Protein AF-A0A164C730-F1 (afdb_monomer)

Mean predicted aligned error: 3.64 Å

Structure (mmCIF, N/CA/C/O backbone):
data_AF-A0A164C730-F1
#
_entry.id   AF-A0A164C730-F1
#
loop_
_atom_site.group_PDB
_atom_site.id
_atom_site.type_symbol
_atom_site.label_atom_id
_atom_site.label_alt_id
_atom_site.label_comp_id
_atom_site.label_asym_id
_atom_site.label_entity_id
_atom_site.label_seq_id
_atom_site.pdbx_PDB_ins_code
_atom_site.Cartn_x
_atom_site.Cartn_y
_atom_site.Cartn_z
_atom_site.occupancy
_atom_site.B_iso_or_equiv
_atom_site.auth_seq_id
_atom_site.auth_comp_id
_atom_site.auth_asym_id
_atom_site.auth_atom_id
_atom_site.pdbx_PDB_model_num
ATOM 1 N N . MET A 1 1 ? 23.779 -4.134 -25.413 1.00 82.44 1 MET A N 1
ATOM 2 C CA . MET A 1 1 ? 23.782 -3.613 -24.027 1.00 82.44 1 MET A CA 1
ATOM 3 C C . MET A 1 1 ? 22.858 -2.410 -23.864 1.00 82.44 1 MET A C 1
ATOM 5 O O . MET A 1 1 ? 21.859 -2.561 -23.184 1.00 82.44 1 MET A O 1
ATOM 9 N N . MET A 1 2 ? 23.095 -1.268 -24.527 1.00 93.50 2 MET A N 1
ATOM 10 C CA . MET A 1 2 ? 22.232 -0.072 -24.389 1.00 93.50 2 MET A CA 1
ATOM 11 C C . MET A 1 2 ? 20.750 -0.304 -24.746 1.00 93.50 2 MET A C 1
ATOM 13 O O . MET A 1 2 ? 19.883 0.192 -24.042 1.00 93.50 2 MET A O 1
ATOM 17 N N . VAL A 1 3 ? 20.450 -1.098 -25.783 1.00 96.06 3 VAL A N 1
ATOM 18 C CA . VAL A 1 3 ? 19.060 -1.425 -26.175 1.00 96.06 3 VAL A CA 1
ATOM 19 C C . VAL A 1 3 ? 18.321 -2.223 -25.095 1.00 96.06 3 VAL A C 1
ATOM 21 O O . VAL A 1 3 ? 17.157 -1.949 -24.820 1.00 96.06 3 VAL A O 1
ATOM 24 N N . ALA A 1 4 ? 19.003 -3.181 -24.460 1.00 95.25 4 ALA A N 1
ATOM 25 C CA . ALA A 1 4 ? 18.428 -3.951 -23.359 1.00 95.25 4 ALA A CA 1
ATOM 26 C C . ALA A 1 4 ? 18.148 -3.036 -22.157 1.00 95.25 4 ALA A C 1
ATOM 28 O O . ALA A 1 4 ? 17.017 -2.976 -21.700 1.00 95.25 4 ALA A O 1
ATOM 29 N N . ALA A 1 5 ? 19.120 -2.207 -21.761 1.00 95.81 5 ALA A N 1
ATOM 30 C CA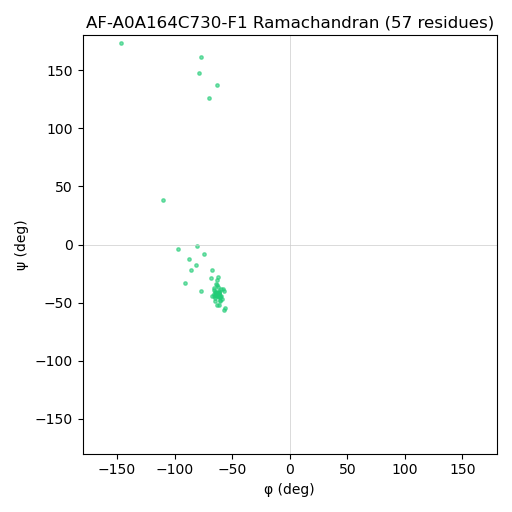 . ALA A 1 5 ? 18.940 -1.246 -20.672 1.00 95.81 5 ALA A CA 1
ATOM 31 C C . ALA A 1 5 ? 17.812 -0.226 -20.937 1.00 95.81 5 ALA A C 1
ATOM 33 O O . ALA A 1 5 ? 17.058 0.117 -20.030 1.00 95.81 5 ALA A O 1
ATOM 34 N N . ALA A 1 6 ? 17.666 0.249 -22.178 1.00 96.19 6 ALA A N 1
ATOM 35 C CA . ALA A 1 6 ? 16.564 1.131 -22.562 1.00 96.19 6 ALA A CA 1
ATOM 36 C C . ALA A 1 6 ? 15.201 0.423 -22.473 1.00 96.19 6 ALA A C 1
ATOM 38 O O . ALA A 1 6 ? 14.218 1.028 -22.052 1.00 96.19 6 ALA A O 1
ATOM 39 N N . THR A 1 7 ? 15.156 -0.862 -22.834 1.00 96.69 7 THR A N 1
ATOM 40 C CA . THR A 1 7 ? 13.955 -1.701 -22.715 1.00 96.69 7 THR A CA 1
ATOM 41 C C . THR A 1 7 ? 13.595 -1.936 -21.250 1.00 96.69 7 THR A C 1
ATOM 43 O O . THR A 1 7 ? 12.438 -1.780 -20.872 1.00 96.69 7 THR A O 1
ATOM 46 N N . ASP A 1 8 ? 14.585 -2.237 -20.410 1.00 95.81 8 ASP A N 1
ATOM 47 C CA . ASP A 1 8 ? 14.393 -2.405 -18.970 1.00 95.81 8 ASP A CA 1
ATOM 48 C C . ASP A 1 8 ? 13.824 -1.124 -18.347 1.00 95.81 8 ASP A 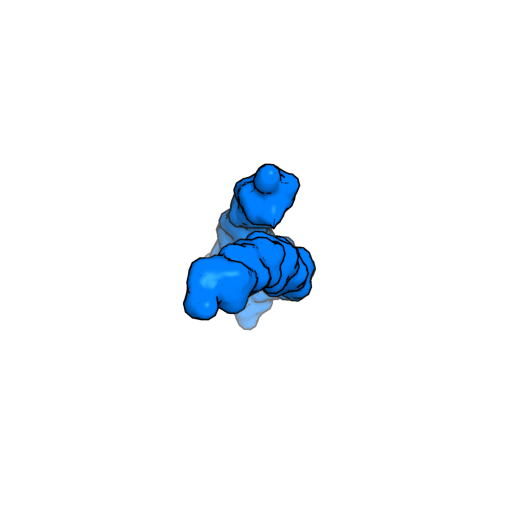C 1
ATOM 50 O O . ASP A 1 8 ? 12.812 -1.174 -17.650 1.00 95.81 8 ASP A O 1
ATOM 54 N N . LEU A 1 9 ? 14.399 0.042 -18.672 1.00 94.62 9 LEU A N 1
ATOM 55 C CA . LEU A 1 9 ? 13.906 1.334 -18.186 1.00 94.62 9 LEU A CA 1
ATOM 56 C C . LEU A 1 9 ? 12.467 1.620 -18.639 1.00 94.62 9 LEU A C 1
ATOM 58 O O . LEU A 1 9 ? 11.658 2.082 -17.833 1.00 94.62 9 LEU A O 1
ATOM 62 N N . ALA A 1 10 ? 12.128 1.310 -19.894 1.00 96.06 10 ALA A N 1
ATOM 63 C CA . ALA A 1 10 ? 10.770 1.465 -20.415 1.00 96.06 10 ALA A CA 1
ATOM 64 C C . ALA A 1 10 ? 9.745 0.586 -19.674 1.00 96.06 10 ALA A C 1
ATOM 66 O O . ALA A 1 10 ? 8.580 0.963 -19.572 1.00 96.06 10 ALA A O 1
ATOM 67 N N . ASN A 1 11 ? 10.177 -0.549 -19.116 1.00 96.00 11 ASN A N 1
ATOM 68 C CA . ASN A 1 11 ? 9.318 -1.469 -18.373 1.00 96.00 11 ASN A CA 1
ATOM 69 C C . ASN A 1 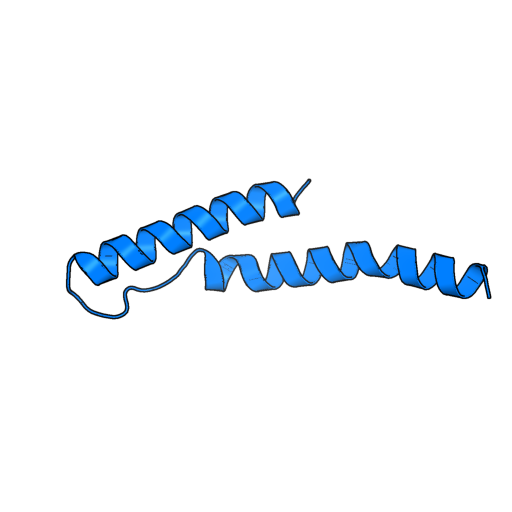11 ? 9.156 -1.105 -16.886 1.00 96.00 11 ASN A C 1
ATOM 71 O O . ASN A 1 11 ? 8.159 -1.499 -16.276 1.00 96.00 11 ASN A O 1
ATOM 75 N N . ILE A 1 12 ? 10.080 -0.340 -16.291 1.00 95.00 12 ILE A N 1
ATOM 76 C CA . ILE A 1 12 ? 10.016 0.041 -14.867 1.00 95.00 12 ILE A CA 1
ATOM 77 C C . ILE A 1 12 ? 8.761 0.867 -14.564 1.00 95.00 12 ILE A C 1
ATOM 79 O O . ILE A 1 12 ? 8.009 0.511 -13.660 1.00 95.00 12 ILE A O 1
ATOM 83 N N . GLY A 1 13 ? 8.507 1.940 -15.320 1.00 92.62 13 GLY A N 1
ATOM 84 C CA . GLY A 1 13 ? 7.364 2.835 -15.080 1.00 92.62 13 GLY A CA 1
ATOM 85 C C . GLY A 1 13 ? 6.010 2.107 -15.074 1.00 92.62 13 GLY A C 1
ATOM 86 O O . GLY A 1 13 ? 5.296 2.171 -14.071 1.00 92.62 13 GLY A O 1
ATOM 87 N N . PRO A 1 14 ? 5.673 1.348 -16.135 1.00 94.38 14 PRO A N 1
ATOM 88 C CA . PRO A 1 14 ? 4.462 0.529 -16.180 1.00 94.38 14 PRO A CA 1
ATOM 89 C C . PRO A 1 14 ? 4.371 -0.492 -15.041 1.00 94.38 14 PRO A C 1
ATOM 91 O O . PRO A 1 14 ? 3.302 -0.668 -14.461 1.00 94.38 14 PRO A O 1
ATOM 94 N N . THR A 1 15 ? 5.487 -1.134 -14.680 1.00 96.00 15 THR A N 1
ATOM 95 C CA . THR A 1 15 ? 5.523 -2.113 -13.580 1.00 96.00 15 THR A CA 1
ATOM 96 C C . THR A 1 15 ? 5.199 -1.459 -12.237 1.00 96.00 15 THR A C 1
ATOM 98 O O . THR A 1 15 ? 4.392 -1.985 -11.470 1.00 96.00 15 THR A O 1
ATOM 101 N N . VAL A 1 16 ? 5.779 -0.286 -11.962 1.00 93.94 16 VAL A N 1
ATOM 102 C CA . VAL A 1 16 ? 5.513 0.487 -10.739 1.00 93.94 16 VAL A CA 1
ATOM 103 C C . VAL A 1 16 ? 4.067 0.983 -10.708 1.00 93.94 16 VAL A C 1
ATOM 105 O O . VAL A 1 16 ? 3.404 0.861 -9.681 1.00 93.94 16 VAL A O 1
ATOM 108 N N . SER A 1 17 ? 3.545 1.479 -11.833 1.00 93.25 17 SER A N 1
ATOM 109 C CA . SER A 1 17 ? 2.150 1.920 -11.939 1.00 93.25 17 SER A CA 1
ATOM 110 C C . SER A 1 17 ? 1.167 0.776 -11.662 1.00 93.25 17 SER A C 1
ATOM 112 O O . SER A 1 17 ? 0.246 0.929 -10.858 1.00 93.25 17 SER A O 1
ATOM 114 N N . ALA A 1 18 ? 1.404 -0.405 -12.244 1.00 94.56 18 ALA A N 1
ATOM 115 C CA . ALA A 1 18 ? 0.582 -1.588 -12.007 1.00 94.56 18 ALA A CA 1
ATOM 116 C C . ALA A 1 18 ? 0.623 -2.038 -10.537 1.00 94.56 18 ALA A C 1
ATOM 118 O O . ALA A 1 18 ? -0.416 -2.358 -9.957 1.00 94.56 18 ALA A O 1
ATOM 119 N N . ALA A 1 19 ? 1.805 -2.019 -9.913 1.00 95.19 19 ALA A N 1
ATOM 120 C CA . ALA A 1 19 ? 1.958 -2.338 -8.497 1.00 95.19 19 ALA A CA 1
ATOM 121 C C . ALA A 1 19 ? 1.225 -1.330 -7.591 1.00 95.19 19 ALA A C 1
ATOM 123 O O . ALA A 1 19 ? 0.521 -1.738 -6.666 1.00 95.19 19 ALA A O 1
ATOM 124 N N . ASN A 1 20 ? 1.325 -0.028 -7.884 1.00 94.06 20 ASN A N 1
ATOM 125 C CA . ASN A 1 20 ? 0.609 1.020 -7.151 1.00 94.06 20 ASN A CA 1
ATOM 126 C C . ASN A 1 20 ? -0.910 0.848 -7.250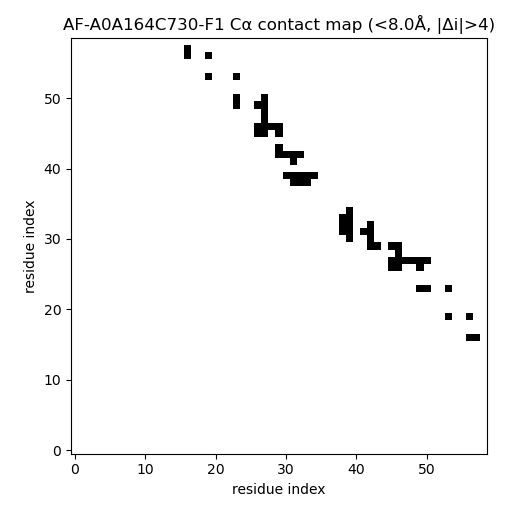 1.00 94.06 20 ASN A C 1
ATOM 128 O O . ASN A 1 20 ? -1.597 0.903 -6.227 1.00 94.06 20 ASN A O 1
ATOM 132 N N . ALA A 1 21 ? -1.424 0.580 -8.453 1.00 93.50 21 ALA A N 1
ATOM 133 C CA . ALA A 1 21 ? -2.847 0.343 -8.677 1.00 93.50 21 ALA A CA 1
ATOM 134 C C . ALA A 1 21 ? -3.353 -0.885 -7.900 1.00 93.50 21 ALA A C 1
ATOM 136 O O . ALA A 1 21 ? -4.407 -0.824 -7.267 1.00 93.50 21 ALA A O 1
ATOM 137 N N . ALA A 1 22 ? -2.583 -1.978 -7.885 1.00 95.56 22 ALA A N 1
ATOM 138 C CA . ALA A 1 22 ? -2.919 -3.177 -7.116 1.00 95.56 22 ALA A CA 1
ATOM 139 C C . ALA A 1 22 ? -2.941 -2.922 -5.595 1.00 95.56 22 ALA A C 1
ATOM 141 O O . ALA A 1 22 ? -3.756 -3.505 -4.880 1.00 95.56 22 ALA A O 1
ATOM 142 N N . ALA A 1 23 ? -2.076 -2.035 -5.097 1.00 95.38 23 ALA A N 1
ATOM 143 C CA . ALA A 1 23 ? -1.998 -1.683 -3.681 1.00 95.38 23 ALA A CA 1
ATOM 144 C C . ALA A 1 23 ? -3.053 -0.655 -3.231 1.00 95.38 23 ALA A C 1
ATOM 146 O O . ALA A 1 23 ? -3.302 -0.531 -2.030 1.00 95.38 23 ALA A O 1
ATOM 147 N N . ALA A 1 24 ? -3.684 0.078 -4.154 1.00 94.88 24 ALA A N 1
ATOM 148 C CA . ALA A 1 24 ? -4.560 1.207 -3.836 1.00 94.88 24 ALA A CA 1
ATOM 149 C C . ALA A 1 24 ? -5.730 0.833 -2.913 1.00 94.88 24 ALA A C 1
ATOM 151 O O . ALA A 1 24 ? -5.878 1.397 -1.830 1.00 94.88 24 ALA A O 1
ATOM 152 N N . ALA A 1 25 ? -6.538 -0.150 -3.310 1.00 93.56 25 ALA A N 1
ATOM 153 C CA . ALA A 1 25 ? -7.696 -0.586 -2.533 1.00 93.56 25 ALA A CA 1
ATOM 154 C C . ALA A 1 25 ? -7.337 -1.165 -1.145 1.00 93.56 25 ALA A C 1
ATOM 156 O O . ALA A 1 25 ? -7.896 -0.686 -0.156 1.00 93.56 25 ALA A O 1
ATOM 157 N N . PRO A 1 26 ? -6.414 -2.143 -1.012 1.00 95.44 26 PRO A N 1
ATOM 158 C CA . PRO A 1 26 ? -6.115 -2.742 0.292 1.00 95.44 26 PRO A CA 1
ATOM 159 C C . PRO A 1 26 ? -5.440 -1.779 1.280 1.00 95.44 26 PRO A C 1
ATOM 161 O O . PRO A 1 26 ? -5.524 -2.003 2.484 1.00 95.44 26 PRO A O 1
ATOM 164 N N . THR A 1 27 ? -4.787 -0.712 0.804 1.00 95.31 27 THR A N 1
ATOM 165 C CA . THR A 1 27 ? -4.140 0.282 1.680 1.00 95.31 27 THR A CA 1
ATOM 166 C C . THR A 1 27 ? -5.058 1.443 2.063 1.00 95.31 27 THR A C 1
ATOM 168 O O . THR A 1 27 ? -4.961 1.943 3.181 1.00 95.31 27 THR A O 1
ATOM 171 N N . ALA A 1 28 ? -5.971 1.855 1.178 1.00 94.94 28 ALA A N 1
ATOM 172 C CA . ALA A 1 28 ? -6.914 2.947 1.436 1.00 94.94 28 ALA A CA 1
ATOM 173 C C . ALA A 1 28 ? -8.215 2.502 2.131 1.00 94.94 28 ALA A C 1
ATOM 175 O O . ALA A 1 28 ? -8.983 3.350 2.580 1.00 94.94 28 ALA A O 1
ATOM 176 N N . GLY A 1 29 ? -8.479 1.194 2.198 1.00 91.88 29 GLY A N 1
ATOM 177 C CA . GLY A 1 29 ? -9.642 0.594 2.859 1.00 91.88 29 GLY A CA 1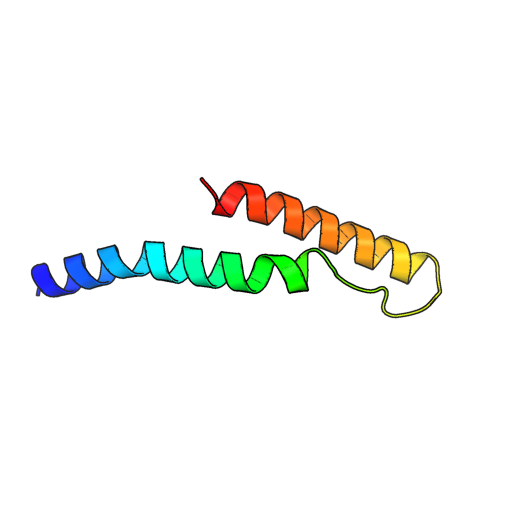
ATOM 178 C C . GLY A 1 29 ? -9.287 -0.172 4.134 1.00 91.88 29 GLY A C 1
ATOM 179 O O . GLY A 1 29 ? -9.832 -1.252 4.361 1.00 91.88 29 GLY A O 1
ATOM 180 N N . LEU A 1 30 ? -8.336 0.326 4.931 1.00 95.00 30 LEU A N 1
ATOM 181 C CA . LEU A 1 30 ? -7.833 -0.389 6.103 1.00 95.00 30 LEU A CA 1
ATOM 182 C C . LEU A 1 30 ? -8.894 -0.453 7.213 1.00 95.00 30 LEU A C 1
ATOM 184 O O . LEU A 1 30 ? -9.414 0.570 7.656 1.00 95.00 30 LEU A O 1
ATOM 188 N N . ALA A 1 31 ? -9.186 -1.660 7.695 1.00 96.44 31 ALA A N 1
ATOM 189 C CA . ALA A 1 31 ? -10.070 -1.863 8.838 1.00 96.44 31 ALA A CA 1
ATOM 190 C C . ALA A 1 31 ? -9.344 -1.594 10.167 1.00 96.44 31 ALA A C 1
ATOM 192 O O . ALA A 1 31 ? -8.151 -1.872 10.304 1.00 96.44 31 ALA A O 1
ATOM 193 N N . ALA A 1 32 ? -10.079 -1.096 11.165 1.00 96.81 32 ALA A N 1
ATOM 194 C CA . ALA A 1 32 ? -9.562 -0.948 12.522 1.00 96.81 32 ALA A CA 1
ATOM 195 C C . ALA A 1 32 ? -9.202 -2.317 13.122 1.00 96.81 32 ALA A C 1
ATOM 197 O O . ALA A 1 32 ? -9.955 -3.282 12.987 1.00 96.81 32 ALA A O 1
ATOM 198 N N . ALA A 1 33 ? -8.053 -2.394 13.799 1.00 96.19 33 ALA A N 1
ATOM 199 C CA . ALA A 1 33 ? -7.566 -3.635 14.406 1.00 96.19 33 ALA A CA 1
ATOM 200 C C . ALA A 1 33 ? -8.430 -4.102 15.593 1.00 96.19 33 ALA A C 1
ATOM 202 O O . ALA A 1 33 ? -8.531 -5.299 15.860 1.00 96.19 33 ALA A O 1
ATOM 203 N N . ALA A 1 34 ? -9.057 -3.156 16.291 1.00 96.81 34 ALA A N 1
ATOM 204 C CA . ALA A 1 34 ? -9.994 -3.378 17.382 1.00 96.81 34 ALA A CA 1
ATOM 205 C C . ALA A 1 34 ? -11.073 -2.278 17.391 1.00 96.81 34 ALA A C 1
ATOM 207 O O . ALA A 1 34 ? -11.018 -1.326 16.613 1.00 96.81 34 ALA A O 1
ATOM 208 N N . ALA A 1 35 ? -12.081 -2.437 18.253 1.00 97.00 35 ALA A N 1
ATOM 209 C CA . ALA A 1 35 ? -13.244 -1.546 18.329 1.00 97.00 35 ALA A CA 1
ATOM 210 C C . ALA A 1 35 ? -13.000 -0.247 19.122 1.00 97.00 35 ALA A C 1
ATOM 212 O O . ALA A 1 35 ? -13.915 0.559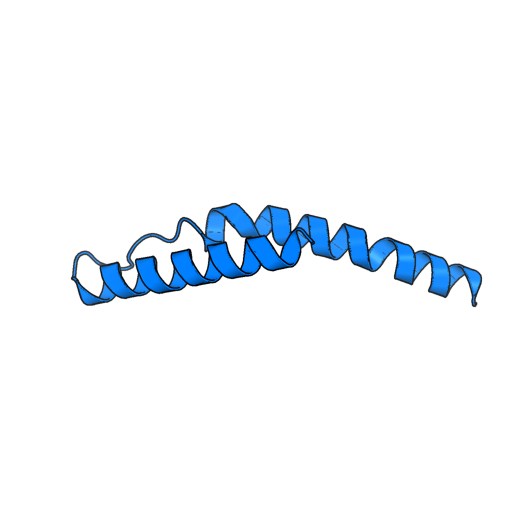 19.274 1.00 97.00 35 ALA A O 1
ATOM 213 N N . ASP A 1 36 ? -11.804 -0.061 19.675 1.00 98.38 36 ASP A N 1
ATOM 214 C CA . ASP A 1 36 ? -11.454 1.134 20.429 1.00 98.38 36 ASP A CA 1
ATOM 215 C C . ASP A 1 36 ? -11.164 2.338 19.514 1.00 98.38 36 ASP A C 1
ATOM 217 O O . ASP A 1 36 ? -10.874 2.211 18.321 1.00 98.38 36 ASP A O 1
ATOM 221 N N . GLU A 1 37 ? -11.224 3.530 20.102 1.00 97.94 37 GLU A N 1
ATOM 222 C CA . GLU A 1 37 ? -11.021 4.791 19.389 1.00 97.94 37 GLU A CA 1
ATOM 223 C C . GLU A 1 37 ? -9.604 4.928 18.809 1.00 97.94 37 GLU A C 1
ATOM 225 O O . GLU A 1 37 ? -9.442 5.451 17.706 1.00 97.94 37 GLU A O 1
ATOM 230 N N . VAL A 1 38 ? -8.576 4.416 19.496 1.00 98.06 38 VAL A N 1
ATOM 231 C CA . VAL A 1 38 ? -7.182 4.504 19.030 1.00 98.06 38 VAL A CA 1
ATOM 232 C C . VAL A 1 38 ? -7.012 3.687 17.753 1.00 98.06 38 VAL A C 1
ATOM 234 O O . VAL A 1 38 ? -6.442 4.177 16.777 1.00 98.06 38 VAL A O 1
ATOM 237 N N . SER A 1 39 ? -7.563 2.473 17.720 1.00 98.25 39 SER A N 1
ATOM 238 C CA . SER A 1 39 ? -7.571 1.616 16.533 1.00 98.25 39 SER A CA 1
ATOM 239 C C . SER A 1 39 ? -8.330 2.244 15.363 1.00 98.25 39 SER A C 1
ATOM 241 O O . SER A 1 39 ? 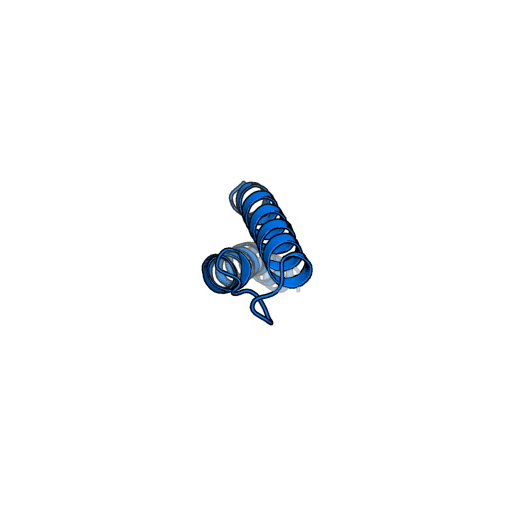-7.867 2.164 14.222 1.00 98.25 39 SER A O 1
ATOM 243 N N . ALA A 1 40 ? -9.466 2.896 15.627 1.00 98.00 40 ALA A N 1
ATOM 244 C CA . ALA A 1 40 ? -10.242 3.592 14.601 1.00 98.00 40 ALA A CA 1
ATOM 245 C C . ALA A 1 40 ? -9.474 4.785 14.006 1.00 98.00 40 ALA A C 1
ATOM 247 O O . ALA A 1 40 ? -9.387 4.923 12.783 1.00 98.00 40 ALA A O 1
ATOM 248 N N . VAL A 1 41 ? -8.862 5.615 14.856 1.00 98.25 41 VAL A N 1
ATOM 249 C CA . VAL A 1 41 ? -8.056 6.769 14.427 1.00 98.25 41 VAL A CA 1
ATOM 250 C C . VAL A 1 41 ? -6.811 6.320 13.666 1.00 98.25 41 VAL A C 1
ATOM 252 O O . VAL A 1 41 ? -6.483 6.908 12.636 1.00 98.25 41 VAL A O 1
ATOM 255 N N . ALA A 1 42 ? -6.140 5.256 14.114 1.00 97.88 42 ALA A N 1
ATOM 256 C CA . ALA A 1 42 ? -4.987 4.704 13.410 1.00 97.88 42 ALA A CA 1
ATOM 257 C C . ALA A 1 42 ? -5.364 4.228 11.997 1.00 97.88 42 ALA A C 1
ATOM 259 O O . ALA A 1 42 ? -4.700 4.600 11.028 1.00 97.88 42 ALA A O 1
ATOM 260 N N . ALA A 1 43 ? -6.456 3.469 11.851 1.00 98.12 43 ALA A N 1
ATOM 261 C CA . ALA A 1 43 ? -6.935 3.016 10.544 1.00 98.12 43 ALA A CA 1
ATOM 262 C C . ALA A 1 43 ? -7.312 4.183 9.616 1.00 98.12 43 ALA A C 1
ATOM 264 O O . ALA A 1 43 ? -6.965 4.169 8.431 1.00 98.12 43 ALA A O 1
ATOM 265 N N . ALA A 1 44 ? -7.957 5.224 10.154 1.00 97.44 44 ALA A N 1
ATOM 266 C CA . ALA A 1 44 ? -8.290 6.433 9.406 1.00 97.44 44 ALA A CA 1
ATOM 267 C C . ALA A 1 44 ? -7.037 7.196 8.941 1.00 97.44 44 ALA A C 1
ATOM 269 O O . ALA A 1 44 ? -6.963 7.601 7.780 1.00 97.44 44 ALA A O 1
ATOM 270 N N . LEU A 1 45 ? -6.028 7.344 9.810 1.00 97.50 45 LEU A N 1
ATOM 271 C CA . LEU A 1 45 ? -4.758 7.997 9.479 1.00 97.50 45 LEU A CA 1
ATOM 272 C C . LEU A 1 45 ? -4.030 7.273 8.340 1.00 97.50 45 LEU A C 1
ATOM 274 O O . LEU A 1 45 ? -3.616 7.909 7.371 1.00 97.50 45 LEU A O 1
ATOM 278 N N . PHE A 1 46 ? -3.895 5.947 8.432 1.00 97.62 46 PHE A N 1
ATOM 279 C CA . PHE A 1 46 ? -3.231 5.164 7.390 1.00 97.62 46 PHE A CA 1
ATOM 280 C C . PHE A 1 46 ? -4.003 5.184 6.070 1.00 97.62 46 PHE A C 1
ATOM 282 O O . PHE A 1 46 ? -3.390 5.328 5.013 1.00 97.62 46 PHE A O 1
ATOM 289 N 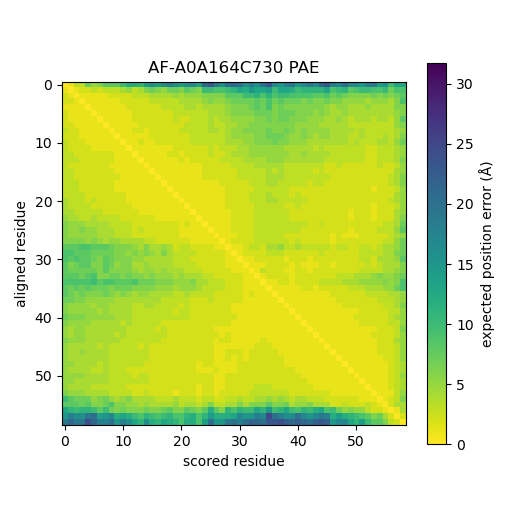N . SER A 1 47 ? -5.335 5.125 6.121 1.00 97.38 47 SER A N 1
ATOM 290 C CA . SER A 1 47 ? -6.174 5.220 4.921 1.00 97.38 47 SER A CA 1
ATOM 291 C C . SER A 1 47 ? -6.034 6.584 4.236 1.00 97.38 47 SER A C 1
ATOM 293 O O . SER A 1 47 ? -5.892 6.650 3.015 1.00 97.38 47 SER A O 1
ATOM 295 N N . ALA A 1 48 ? -5.990 7.677 5.006 1.00 96.62 48 ALA A N 1
ATOM 296 C CA . ALA A 1 48 ? -5.750 9.019 4.475 1.00 96.62 48 ALA A CA 1
ATOM 297 C C . ALA A 1 48 ? -4.350 9.151 3.848 1.00 96.62 48 ALA A C 1
ATOM 299 O O . ALA A 1 48 ? -4.202 9.721 2.765 1.00 96.62 48 ALA A O 1
ATOM 300 N N . TYR A 1 49 ? -3.324 8.578 4.486 1.00 96.88 49 TYR A N 1
ATOM 301 C CA . TYR A 1 49 ? -1.973 8.537 3.925 1.00 96.88 49 TYR A CA 1
ATOM 302 C C . TYR A 1 49 ? -1.924 7.755 2.606 1.00 96.88 49 TYR A C 1
ATOM 304 O O . TYR A 1 49 ? -1.343 8.229 1.629 1.00 96.88 49 TYR A O 1
ATOM 312 N N . ALA A 1 50 ? -2.580 6.593 2.543 1.00 95.94 50 ALA A N 1
ATOM 313 C CA . ALA A 1 50 ? -2.676 5.800 1.323 1.00 95.94 50 ALA A CA 1
ATOM 314 C C . ALA A 1 50 ? -3.356 6.586 0.192 1.00 95.94 50 ALA A C 1
ATOM 316 O O . ALA A 1 50 ? -2.840 6.615 -0.923 1.00 95.94 50 ALA A O 1
ATOM 317 N N . GLN A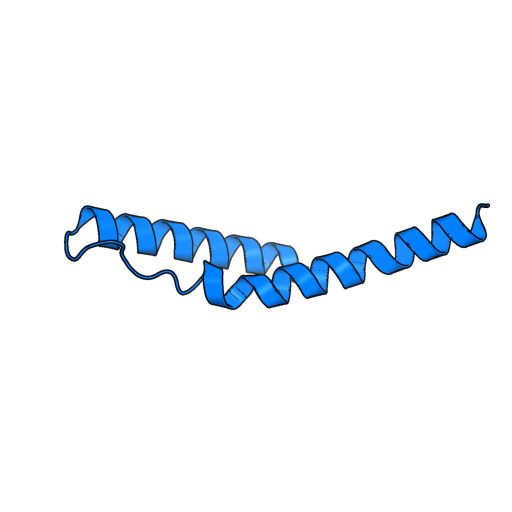 1 51 ? -4.454 7.295 0.471 1.00 95.00 51 GLN A N 1
ATOM 318 C CA . GLN A 1 51 ? -5.120 8.149 -0.519 1.00 95.00 51 GLN A CA 1
ATOM 319 C C . GLN A 1 51 ? -4.202 9.263 -1.035 1.00 95.00 51 GLN A C 1
ATOM 321 O O . GLN A 1 51 ? -4.137 9.480 -2.245 1.00 95.00 51 GLN A O 1
ATOM 326 N N . ALA A 1 52 ? -3.457 9.937 -0.155 1.00 95.00 52 ALA A N 1
ATOM 327 C CA . ALA A 1 52 ? -2.486 10.953 -0.560 1.00 95.00 52 ALA A CA 1
ATOM 328 C C . ALA A 1 52 ? -1.373 10.359 -1.439 1.00 95.00 52 ALA A C 1
ATOM 330 O O . ALA A 1 52 ? -1.023 10.937 -2.465 1.00 95.00 52 ALA A O 1
ATOM 331 N N . HIS A 1 53 ? -0.868 9.172 -1.091 1.00 94.62 53 HIS A N 1
ATOM 332 C CA . HIS A 1 53 ? 0.117 8.459 -1.901 1.00 94.62 53 HIS A CA 1
ATOM 333 C C . HIS A 1 53 ? -0.423 8.101 -3.294 1.00 94.62 53 HIS A C 1
ATOM 335 O O . HIS A 1 53 ? 0.280 8.277 -4.287 1.00 94.62 53 HIS A O 1
ATOM 341 N N . GLN A 1 54 ? -1.675 7.643 -3.399 1.00 93.94 54 GLN A N 1
ATOM 342 C CA . GLN A 1 54 ? -2.277 7.312 -4.695 1.00 93.94 54 GLN A CA 1
ATOM 343 C C . GLN A 1 54 ? -2.375 8.530 -5.621 1.00 93.94 54 GLN A C 1
ATOM 345 O O . GLN A 1 54 ? -2.099 8.393 -6.806 1.00 93.94 54 GLN A O 1
ATOM 350 N N . HIS A 1 55 ? -2.660 9.725 -5.094 1.00 90.38 55 HIS A N 1
ATOM 351 C CA . HIS A 1 55 ? -2.668 10.954 -5.901 1.00 90.38 55 HIS A CA 1
ATOM 352 C C . HIS A 1 55 ? -1.291 11.293 -6.493 1.00 90.38 55 HIS A C 1
ATOM 354 O O . HIS A 1 55 ? -1.218 11.886 -7.567 1.00 90.38 55 HIS A O 1
ATOM 360 N N . LEU A 1 56 ? -0.204 10.918 -5.811 1.00 88.12 56 LEU A N 1
ATOM 361 C CA . LEU A 1 56 ? 1.162 11.095 -6.312 1.00 88.12 56 LEU A CA 1
ATOM 362 C C . LEU A 1 56 ? 1.516 10.045 -7.371 1.00 88.12 56 LEU A C 1
ATOM 364 O O . LEU A 1 56 ? 2.161 10.368 -8.359 1.00 88.12 56 LEU A O 1
ATOM 368 N N . GLY A 1 57 ? 1.093 8.795 -7.165 1.00 75.38 57 GLY A N 1
ATOM 369 C CA . GLY A 1 57 ? 1.384 7.671 -8.059 1.00 75.38 57 GLY A CA 1
ATOM 370 C C . GLY A 1 57 ? 0.599 7.663 -9.376 1.00 75.38 57 GLY A C 1
ATOM 371 O O . GLY A 1 57 ? 0.877 6.816 -10.223 1.00 75.38 57 GLY A O 1
ATOM 372 N N . THR A 1 58 ? -0.383 8.557 -9.534 1.00 63.53 58 THR A N 1
ATOM 373 C CA . THR A 1 58 ? -1.171 8.749 -10.765 1.00 63.53 58 THR A CA 1
ATOM 374 C C . THR A 1 58 ? -0.674 9.888 -11.668 1.00 63.53 58 THR A C 1
ATOM 376 O O . THR A 1 58 ? -1.264 10.088 -12.730 1.00 63.53 58 THR A O 1
ATOM 379 N N . LEU A 1 59 ? 0.346 10.651 -11.248 1.00 56.31 59 LEU A N 1
ATOM 380 C CA . LEU A 1 59 ? 1.024 11.683 -12.054 1.00 56.31 59 LEU A CA 1
ATOM 381 C C . LEU A 1 59 ? 2.151 11.068 -12.894 1.00 56.31 59 LEU A C 1
ATOM 383 O O . LEU A 1 59 ? 2.336 11.543 -14.036 1.00 56.31 59 LEU A O 1
#

Solvent-accessible surface area (backbone atoms only — not comparable to full-atom values): 3334 Å² total; per-residue (Å²): 110,71,67,58,55,53,51,53,56,66,48,48,58,59,52,52,45,54,52,50,61,70,47,45,62,73,42,42,64,43,72,47,89,48,96,49,70,67,33,43,50,51,22,51,51,48,16,52,50,38,49,56,50,50,65,61,69,74,110

Organism: NCBI:txid2738409

Nearest PDB structures (foldseek):
  6uuj-assembly2_D  TM=8.525E-01  e=3.509E-01  Mycobacterium tuberculosis H37Rv
  6uuj-assembly3_G  TM=8.519E-01  e=5.288E-01  Mycobacterium tuberculosis H37Rv
  4w4k-assembly1_A  TM=8.204E-01  e=6.491E-01  Mycobacterium tuberculosis str. Erdman = ATCC 35801
  2g38-assembly2_C  TM=8.158E-01  e=9.135E-01  Mycobacterium tuberculosis H37Rv
  4w4k-assembly2_C  TM=8.321E-01  e=1.121E+00  Mycobacterium tuberculosis str. Erdman = ATCC 35801

pLDDT: mean 93.77, std 7.33, range [56.31, 98.38]

InterPro domains:
  IPR000084 PE-PGRS family, N-terminal [PF00934] (1-57)
  IPR038332 PPE superfamily [SSF140459] (1-57)

Foldseek 3Di:
DVVVVVVVVVVPLVVLLVVLVVVLCPQLVFDFPDPDPVSVVVSNVRNVVSVVVSVVSVD

Secondary structure (DSSP, 8-state):
-HHHHHHHHHHHHHHHHHHHHHHHHHHHTPPPSSSSHHHHHHHHHHHHHHHHHHHHHT-

Sequence (59 aa):
MMVAAATDLANIGPTVSAANAAAAAPTAGLAAAAADEVSAVAAALFSAYAQAHQHLGTL

Radius of gyration: 16.8 Å; Cα contacts (8 Å, |Δi|>4): 33; chains: 1; bounding box: 37×16×47 Å